Protein AF-A0A953WW88-F1 (afdb_monomer_lite)

Radius of gyration: 33.33 Å; chains: 1; bounding box: 71×50×94 Å

pLDDT: mean 73.53, std 15.38, range [44.09, 96.69]

Secondary structure (DSSP, 8-state):
-EEEEEEES-TTSSS--EEEEEEE-----SS-HHHHHT--TTEEEE--TTS--EEEEPP-TTT-HHHHTTPPPPPPHHHHSPPPPP-STTT--PPPPHHHHGGGG----SS---HHHHHHHHHHHHHHT---------------PPPPHHHHHHHHHHHHHHH----S----

Foldseek 3Di:
DDKDKDFDDDPPDPDGDDIDIDDDDDDDDPDDPVCQVVDDPQWDWDDDPPDDIDIDGDDDLVVDPVNVVVDDDDPDPVVPDPDDDDDCPVVDPDDDDVVVVCVVVPDPPPPDPPPVVVVVVVVVVCVVPPDPPPDDPPPPPPDDPDQDPVNVVVVQVVVCVVPVDRPVPPDD

Sequence (172 aa):
QRAMKNYAGHRLAPWLSHKMVSRQETARQLLTPGEVMQLPADQELVLVAGSPPVRAMKLRYYEDRNFTERLKDAPDFAVSVPSAREDDWGTEIRSIHEGLMQASEIEPDGDGLGPQKARDAARDRAQVSAPTRTGKSQSRSRGAPQPSLFDALVQADSLEQATGIDLTGNGQ

Structure (mmCIF, N/CA/C/O backbone):
data_AF-A0A953WW88-F1
#
_entry.id   AF-A0A953WW88-F1
#
loop_
_atom_site.group_PDB
_atom_site.id
_atom_site.type_symbol
_atom_site.label_atom_id
_atom_site.label_alt_id
_atom_site.label_comp_id
_atom_site.label_as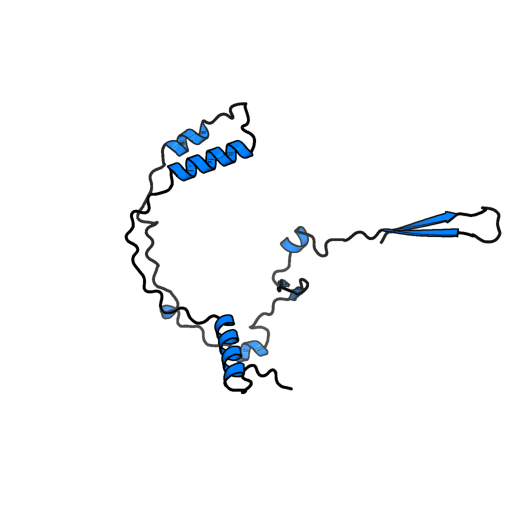ym_id
_atom_site.label_entity_id
_atom_site.label_seq_id
_atom_site.pdbx_PDB_ins_code
_atom_site.Cartn_x
_atom_site.Cartn_y
_atom_site.Cartn_z
_atom_site.occupancy
_atom_site.B_iso_or_equiv
_atom_site.auth_seq_id
_atom_site.auth_comp_id
_atom_site.auth_asym_id
_atom_site.auth_atom_id
_atom_site.pdbx_PDB_model_num
ATOM 1 N N . GLN A 1 1 ? 14.576 1.004 -24.730 1.00 62.91 1 GLN A N 1
ATOM 2 C CA . GLN A 1 1 ? 15.135 -0.111 -25.522 1.00 62.91 1 GLN A CA 1
ATOM 3 C C . GLN A 1 1 ? 16.227 0.442 -26.424 1.00 62.91 1 GLN A C 1
ATOM 5 O O . GLN A 1 1 ? 15.976 1.426 -27.113 1.00 62.91 1 GLN A O 1
ATOM 10 N N . ARG A 1 2 ? 17.444 -0.110 -26.373 1.00 69.19 2 ARG A N 1
ATOM 11 C CA . ARG A 1 2 ? 18.550 0.330 -27.238 1.00 69.19 2 ARG A CA 1
ATOM 12 C C . ARG A 1 2 ? 18.636 -0.661 -28.399 1.00 69.19 2 ARG A C 1
ATOM 14 O O . 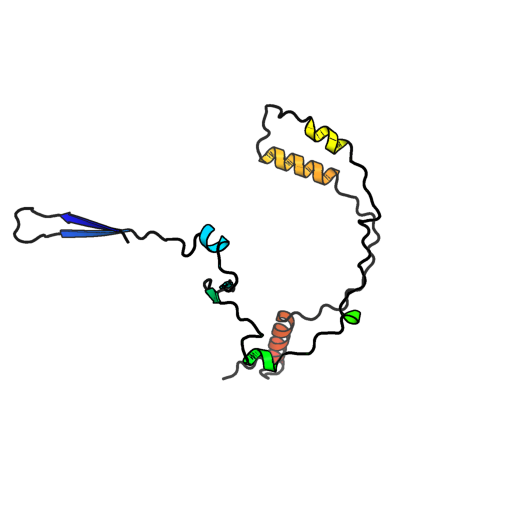ARG A 1 2 ? 18.678 -1.866 -28.172 1.00 69.19 2 ARG A O 1
ATOM 21 N N . ALA A 1 3 ? 18.586 -0.164 -29.631 1.00 75.38 3 ALA A N 1
ATOM 22 C CA . ALA A 1 3 ? 18.664 -0.994 -30.829 1.00 75.38 3 ALA A CA 1
ATOM 23 C C . ALA A 1 3 ? 19.939 -0.648 -31.594 1.00 75.38 3 ALA A C 1
ATOM 25 O O . ALA A 1 3 ? 20.129 0.499 -32.001 1.00 75.38 3 ALA A O 1
ATOM 26 N N . MET A 1 4 ? 20.806 -1.636 -31.780 1.00 83.38 4 MET A N 1
ATOM 27 C CA . MET A 1 4 ? 22.034 -1.503 -32.548 1.00 83.38 4 MET A CA 1
ATOM 28 C C . MET A 1 4 ? 21.750 -1.961 -33.976 1.00 83.38 4 MET A C 1
ATOM 30 O O . MET A 1 4 ? 21.248 -3.063 -34.201 1.00 83.38 4 MET A O 1
ATOM 34 N N . LYS A 1 5 ? 21.995 -1.080 -34.946 1.00 86.69 5 LYS A N 1
ATOM 35 C CA . LYS A 1 5 ? 21.741 -1.345 -36.365 1.00 86.69 5 LYS A CA 1
ATOM 36 C C . LYS A 1 5 ? 23.083 -1.534 -37.059 1.00 86.69 5 LYS A C 1
ATOM 38 O O . LYS A 1 5 ? 23.883 -0.607 -37.086 1.00 86.69 5 LYS A O 1
ATOM 43 N N . ASN A 1 6 ? 23.298 -2.717 -37.613 1.00 85.31 6 ASN A N 1
ATOM 44 C CA . ASN A 1 6 ? 24.433 -3.041 -38.461 1.00 85.31 6 ASN A CA 1
ATOM 45 C C . ASN A 1 6 ? 23.977 -3.024 -39.920 1.00 85.31 6 ASN A C 1
ATOM 47 O O . ASN A 1 6 ? 22.929 -3.572 -40.266 1.00 85.31 6 ASN A O 1
ATOM 51 N N . TYR A 1 7 ? 24.772 -2.388 -40.769 1.00 84.12 7 TYR A N 1
ATOM 52 C CA . TYR A 1 7 ? 24.540 -2.307 -42.203 1.00 84.12 7 TYR A CA 1
ATOM 53 C C . TYR A 1 7 ? 25.680 -3.040 -42.906 1.00 84.12 7 TYR A C 1
ATOM 55 O O . TYR A 1 7 ? 26.844 -2.727 -42.675 1.00 84.12 7 TYR A O 1
ATOM 63 N N . ALA A 1 8 ? 25.346 -4.029 -43.729 1.00 77.06 8 ALA A N 1
ATOM 64 C CA . ALA A 1 8 ? 26.297 -4.829 -44.484 1.00 77.06 8 ALA A CA 1
ATOM 65 C C . ALA A 1 8 ? 25.905 -4.814 -45.966 1.00 77.06 8 ALA A C 1
ATOM 67 O O . ALA A 1 8 ? 24.734 -4.943 -46.323 1.00 77.06 8 ALA A O 1
ATOM 68 N N . GLY A 1 9 ? 26.890 -4.614 -46.836 1.00 80.69 9 GLY A N 1
ATOM 69 C CA . GLY A 1 9 ? 26.673 -4.500 -48.273 1.00 80.69 9 GLY A CA 1
ATOM 70 C C . GLY A 1 9 ? 27.761 -3.681 -48.956 1.00 80.69 9 GLY A C 1
ATOM 71 O O . GLY A 1 9 ? 28.666 -3.143 -48.315 1.00 80.69 9 GLY A O 1
ATOM 72 N N . HIS A 1 10 ? 27.676 -3.590 -50.279 1.00 81.44 10 HIS A N 1
ATOM 73 C CA . HIS A 1 10 ? 28.617 -2.811 -51.069 1.00 81.44 10 HIS A CA 1
ATOM 74 C C . HIS A 1 10 ? 28.304 -1.314 -50.918 1.00 81.44 10 HIS A C 1
ATOM 76 O O . HIS A 1 10 ? 27.241 -0.857 -51.322 1.00 81.44 10 HIS A O 1
ATOM 82 N N . ARG A 1 11 ? 29.229 -0.540 -50.337 1.00 79.25 11 ARG A N 1
ATOM 83 C CA . ARG A 1 11 ? 29.058 0.895 -50.006 1.00 79.25 11 ARG A CA 1
ATOM 84 C C . ARG A 1 11 ? 28.787 1.833 -51.197 1.00 79.25 11 ARG A C 1
ATOM 86 O O . ARG A 1 11 ? 28.475 2.995 -50.976 1.00 79.25 11 ARG A O 1
ATOM 93 N N . LEU A 1 12 ? 28.941 1.341 -52.428 1.00 81.50 12 LEU A N 1
ATOM 94 C CA . LEU A 1 12 ? 28.670 2.064 -53.678 1.00 81.50 12 LEU A CA 1
ATOM 95 C C . LEU A 1 12 ? 27.456 1.509 -54.437 1.00 81.50 12 LEU A C 1
ATOM 97 O O . LEU A 1 12 ? 27.119 2.017 -55.503 1.00 81.50 12 LEU A O 1
ATOM 101 N N . ALA A 1 13 ? 26.814 0.453 -53.931 1.00 76.88 13 ALA A N 1
ATOM 102 C CA . ALA A 1 13 ? 25.615 -0.071 -54.565 1.00 76.88 13 ALA A CA 1
ATOM 103 C C . ALA A 1 13 ? 24.439 0.900 -54.343 1.00 76.88 13 ALA A C 1
ATOM 105 O O . ALA A 1 13 ? 24.291 1.430 -53.239 1.00 76.88 13 ALA A O 1
ATOM 106 N N . PRO A 1 14 ? 23.573 1.105 -55.352 1.00 79.69 14 PRO A N 1
ATOM 107 C CA . PRO A 1 14 ? 22.437 2.017 -55.240 1.00 79.69 14 PRO A CA 1
ATOM 108 C C . PRO A 1 14 ? 21.372 1.555 -54.231 1.00 79.69 14 PRO A C 1
ATOM 110 O O . PRO A 1 14 ? 20.499 2.337 -53.865 1.00 79.69 14 PRO A O 1
ATOM 113 N N . TRP A 1 15 ? 21.444 0.310 -53.747 1.00 79.81 15 TRP A N 1
ATOM 114 C CA . TRP A 1 15 ? 20.600 -0.204 -52.671 1.00 79.81 15 TRP A CA 1
ATOM 115 C C . TRP A 1 15 ? 21.423 -0.969 -51.626 1.00 79.81 15 TRP A C 1
ATOM 117 O O . TRP A 1 15 ? 22.382 -1.675 -51.940 1.00 79.81 15 TRP A O 1
ATOM 127 N N . LEU A 1 16 ? 21.028 -0.831 -50.359 1.00 79.44 16 LEU A N 1
ATOM 128 C CA . LEU A 1 16 ? 21.674 -1.473 -49.217 1.00 79.44 16 LEU A CA 1
ATOM 129 C C . LEU A 1 16 ? 21.113 -2.886 -49.017 1.00 79.44 16 LEU A C 1
ATOM 131 O O . LEU A 1 16 ? 19.934 -3.042 -48.706 1.00 79.44 16 LEU A O 1
ATOM 135 N N . SER A 1 17 ? 21.946 -3.911 -49.193 1.00 76.12 17 SER A N 1
ATOM 136 C CA . SER A 1 17 ? 21.491 -5.303 -49.307 1.00 76.12 17 SER A CA 1
ATOM 137 C C . SER A 1 17 ? 21.152 -5.982 -47.977 1.00 76.12 17 SER A C 1
ATOM 139 O O . SER A 1 17 ? 20.193 -6.748 -47.928 1.00 76.12 17 SER A O 1
ATOM 141 N N . HIS A 1 18 ? 21.874 -5.697 -46.886 1.00 81.19 18 HIS A N 1
ATOM 142 C CA . HIS A 1 18 ? 21.609 -6.335 -45.595 1.00 81.19 18 HIS A CA 1
ATOM 143 C C . HIS A 1 18 ? 21.633 -5.337 -44.437 1.00 81.19 18 HIS A C 1
ATOM 145 O O . HIS A 1 18 ? 22.607 -4.624 -44.196 1.00 81.19 18 HIS A O 1
ATOM 151 N N . LYS A 1 19 ? 20.547 -5.320 -43.665 1.00 82.31 19 LYS A N 1
ATOM 152 C CA . LYS A 1 19 ? 20.437 -4.564 -42.419 1.00 82.31 19 LYS A CA 1
ATOM 153 C C . LYS A 1 19 ? 20.121 -5.532 -41.293 1.00 82.31 19 LYS A C 1
ATOM 155 O O . LYS A 1 19 ? 19.043 -6.114 -41.260 1.00 82.31 19 LYS A O 1
ATOM 160 N N . MET A 1 20 ? 21.047 -5.674 -40.360 1.00 85.94 20 MET A N 1
ATOM 161 C CA . MET A 1 20 ? 20.841 -6.439 -39.140 1.00 85.94 20 MET A CA 1
ATOM 162 C C . MET A 1 20 ? 20.488 -5.470 -38.016 1.00 85.94 20 MET A C 1
ATOM 164 O O . MET A 1 20 ? 21.138 -4.443 -37.834 1.00 85.94 20 MET A O 1
ATOM 168 N N . VAL A 1 21 ? 19.441 -5.772 -37.257 1.00 83.44 21 VAL A N 1
ATOM 169 C CA . VAL A 1 21 ? 19.054 -4.970 -36.093 1.00 83.44 21 VAL A CA 1
ATOM 170 C C . VAL A 1 21 ? 19.067 -5.876 -34.875 1.00 83.44 21 VAL A C 1
ATOM 172 O O . VAL A 1 21 ? 18.247 -6.781 -34.782 1.00 83.44 21 VAL A O 1
ATOM 175 N N . SER A 1 22 ? 19.983 -5.619 -33.944 1.00 84.62 22 SER A N 1
ATOM 176 C CA . SER A 1 22 ? 19.989 -6.250 -32.625 1.00 84.62 22 SER A CA 1
ATOM 177 C C . SER A 1 22 ? 19.230 -5.358 -31.646 1.00 84.62 22 SER A C 1
ATOM 179 O O . SER A 1 22 ? 19.494 -4.155 -31.556 1.00 84.62 22 SER A O 1
ATOM 181 N N . ARG A 1 23 ? 18.246 -5.923 -30.941 1.00 84.44 23 ARG A N 1
ATOM 182 C CA . ARG A 1 23 ? 17.483 -5.228 -29.897 1.00 84.44 23 ARG A CA 1
ATOM 183 C C . ARG A 1 23 ? 17.951 -5.745 -28.549 1.00 84.44 23 ARG A C 1
ATOM 185 O O . ARG A 1 23 ? 17.859 -6.938 -28.294 1.00 84.44 23 ARG A O 1
ATOM 192 N N . GLN A 1 24 ? 18.423 -4.847 -27.694 1.00 84.00 24 GLN A N 1
ATOM 193 C CA . GLN A 1 24 ? 18.731 -5.190 -26.316 1.00 84.00 24 GLN A CA 1
ATOM 194 C C . GLN A 1 24 ? 17.569 -4.749 -25.426 1.00 84.00 24 GLN A C 1
ATOM 196 O O . GLN A 1 24 ? 17.243 -3.557 -25.330 1.00 84.00 24 GLN A O 1
ATOM 201 N N . GLU A 1 25 ? 16.935 -5.732 -24.799 1.00 84.62 25 GLU A N 1
ATOM 202 C CA . GLU A 1 25 ? 15.933 -5.540 -23.763 1.00 84.62 25 GLU A CA 1
ATOM 203 C C . GLU A 1 25 ? 16.610 -5.686 -22.401 1.00 84.62 25 GLU A C 1
ATOM 205 O O . GLU A 1 25 ? 17.321 -6.652 -22.137 1.00 84.62 25 GLU A O 1
ATOM 210 N N . THR A 1 26 ? 16.458 -4.678 -21.550 1.00 83.50 26 THR A N 1
ATOM 211 C CA . THR A 1 26 ? 16.996 -4.690 -20.189 1.00 83.50 26 THR A CA 1
ATOM 212 C C . THR A 1 26 ? 15.829 -4.4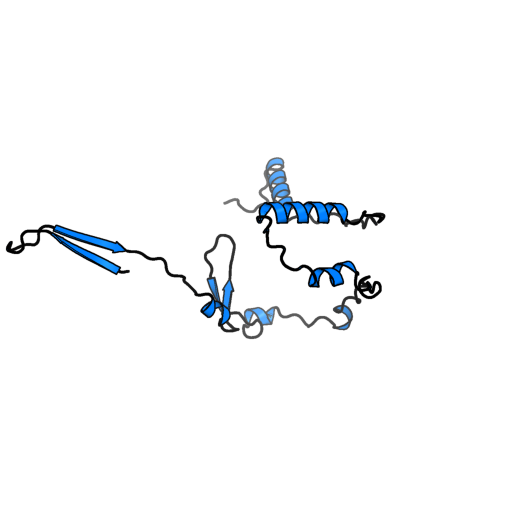17 -19.266 1.00 83.50 26 THR A C 1
ATOM 214 O O . THR A 1 26 ? 15.229 -3.341 -19.347 1.00 83.50 26 THR A O 1
ATOM 217 N N . ALA A 1 27 ? 15.493 -5.397 -18.430 1.00 83.81 27 ALA A N 1
ATOM 218 C CA . ALA A 1 27 ? 14.453 -5.247 -17.428 1.00 83.81 27 ALA A CA 1
ATOM 219 C C . ALA A 1 27 ? 14.841 -4.120 -16.461 1.00 83.81 27 ALA A C 1
ATOM 221 O O . ALA A 1 27 ? 15.976 -4.052 -15.985 1.00 83.81 27 ALA A O 1
ATOM 222 N N . ARG A 1 28 ? 13.899 -3.214 -16.202 1.00 85.88 28 ARG A N 1
ATOM 223 C CA . ARG A 1 28 ? 14.041 -2.160 -15.197 1.00 85.88 28 ARG A CA 1
ATOM 224 C C . ARG A 1 28 ? 13.135 -2.491 -14.027 1.00 85.88 28 ARG A C 1
ATOM 226 O O . ARG A 1 28 ? 12.044 -3.018 -14.226 1.00 85.88 28 ARG A O 1
ATOM 233 N N . GLN A 1 29 ? 13.595 -2.170 -12.825 1.00 87.12 29 GLN A N 1
ATOM 234 C CA . GLN A 1 29 ? 12.737 -2.230 -11.650 1.00 87.12 29 GLN A CA 1
ATOM 235 C C . GLN A 1 29 ? 11.555 -1.278 -11.864 1.00 87.12 29 GLN A C 1
ATOM 237 O O . GLN A 1 29 ? 11.749 -0.161 -12.346 1.00 87.12 29 GLN A O 1
ATOM 242 N N . LEU A 1 30 ? 10.343 -1.739 -11.545 1.00 89.56 30 LEU A N 1
ATOM 243 C CA . LEU A 1 30 ? 9.135 -0.912 -11.639 1.00 89.56 30 LEU A CA 1
ATOM 244 C C . LEU A 1 30 ? 9.132 0.196 -10.581 1.00 89.56 30 LEU A C 1
ATOM 246 O O . LEU A 1 30 ? 8.623 1.281 -10.833 1.00 89.56 30 LEU A O 1
ATOM 250 N N . LEU A 1 31 ? 9.711 -0.107 -9.419 1.00 92.25 31 LEU A N 1
ATOM 251 C CA . LEU A 1 31 ? 9.926 0.785 -8.288 1.00 92.25 31 LEU A CA 1
ATOM 252 C C . LEU A 1 31 ? 11.276 0.443 -7.660 1.00 92.25 31 LEU A C 1
ATOM 254 O O . LEU A 1 31 ? 11.611 -0.730 -7.486 1.00 92.25 31 LEU A O 1
ATOM 258 N N . THR A 1 32 ? 12.042 1.469 -7.324 1.00 94.56 32 THR A N 1
ATOM 259 C CA . THR A 1 32 ? 13.294 1.369 -6.576 1.00 94.56 32 THR A CA 1
ATOM 260 C C . THR A 1 32 ? 13.019 1.326 -5.069 1.00 94.56 32 THR A C 1
ATOM 262 O O . THR A 1 32 ? 11.996 1.842 -4.612 1.00 94.56 32 THR A O 1
ATOM 265 N N . PRO A 1 33 ? 13.938 0.785 -4.249 1.00 92.88 33 PRO A N 1
ATOM 266 C CA . PRO A 1 33 ? 13.774 0.794 -2.795 1.00 92.88 33 PRO A CA 1
ATOM 267 C C . PRO A 1 33 ? 13.567 2.201 -2.210 1.00 92.88 33 PRO A C 1
ATOM 269 O O . PRO A 1 33 ? 12.754 2.372 -1.308 1.00 92.88 33 PRO A O 1
ATOM 272 N N . GLY A 1 34 ? 14.247 3.218 -2.754 1.00 95.50 34 GLY A N 1
ATOM 273 C CA . GLY A 1 34 ? 14.086 4.609 -2.316 1.00 95.50 34 GLY A CA 1
ATOM 274 C C . GLY A 1 34 ? 12.681 5.157 -2.571 1.00 95.50 34 GLY A C 1
ATOM 275 O O . GLY A 1 34 ? 12.109 5.800 -1.697 1.00 95.50 34 GLY A O 1
ATOM 276 N N . GLU A 1 35 ? 12.090 4.839 -3.725 1.00 93.88 35 GLU A N 1
ATOM 277 C CA . GLU A 1 35 ? 10.708 5.224 -4.039 1.00 93.88 35 GLU A CA 1
ATOM 278 C C . GLU A 1 35 ? 9.696 4.511 -3.135 1.00 93.88 35 GLU A C 1
ATOM 280 O O . GLU A 1 35 ? 8.702 5.117 -2.750 1.00 93.88 35 GLU A O 1
ATOM 285 N N . VAL A 1 36 ? 9.955 3.255 -2.753 1.00 93.44 36 VAL A N 1
ATOM 286 C CA . VAL A 1 36 ? 9.104 2.518 -1.801 1.00 93.44 36 VAL A CA 1
ATOM 287 C C . VAL A 1 36 ? 9.168 3.146 -0.408 1.00 93.44 36 VAL A C 1
ATOM 289 O O . VAL A 1 36 ? 8.137 3.320 0.235 1.00 93.44 36 VAL A O 1
ATOM 292 N N . MET A 1 37 ? 10.360 3.524 0.059 1.00 95.06 37 MET A N 1
ATOM 293 C CA . MET A 1 37 ? 10.532 4.161 1.372 1.00 95.06 37 MET A CA 1
ATOM 294 C C . MET A 1 37 ? 9.902 5.556 1.451 1.00 95.06 37 MET A C 1
ATOM 296 O O . MET A 1 37 ? 9.519 5.990 2.532 1.00 95.06 37 MET A O 1
ATOM 300 N N . GLN A 1 38 ? 9.801 6.253 0.320 1.00 95.31 38 GLN A N 1
ATOM 301 C CA . GLN A 1 38 ? 9.198 7.584 0.216 1.00 95.31 38 GLN A CA 1
ATOM 302 C C . GLN A 1 38 ? 7.737 7.536 -0.254 1.00 95.31 38 GLN A C 1
ATOM 304 O O . GLN A 1 38 ? 7.203 8.554 -0.699 1.00 95.31 38 GLN A O 1
ATOM 309 N N . LEU A 1 39 ? 7.083 6.370 -0.183 1.00 95.38 39 LEU A N 1
ATOM 310 C CA . LEU A 1 39 ? 5.682 6.252 -0.566 1.00 95.38 39 LEU A CA 1
ATOM 311 C C . LEU A 1 39 ? 4.812 7.208 0.269 1.00 95.38 39 LEU A C 1
ATOM 313 O O . LEU A 1 39 ? 4.904 7.209 1.501 1.00 95.38 39 LEU A O 1
ATOM 317 N N . PRO A 1 40 ? 3.949 8.005 -0.384 1.00 96.50 40 PRO A N 1
ATOM 318 C CA . PRO A 1 40 ? 2.978 8.840 0.306 1.00 96.50 40 PRO A CA 1
ATOM 319 C C . PRO A 1 40 ? 2.074 8.027 1.239 1.00 96.50 40 PRO A C 1
ATOM 321 O O . PRO A 1 40 ? 1.731 6.879 0.955 1.00 96.50 40 PRO A O 1
ATOM 324 N N . ALA A 1 41 ? 1.650 8.632 2.351 1.00 93.94 41 ALA A N 1
ATOM 325 C CA . ALA A 1 41 ? 0.862 7.946 3.377 1.00 93.94 41 ALA A CA 1
ATOM 326 C C . ALA A 1 41 ? -0.525 7.484 2.891 1.00 93.94 41 ALA A C 1
ATOM 328 O O . ALA A 1 41 ? -1.090 6.553 3.469 1.00 93.94 41 ALA A O 1
ATOM 329 N N . ASP A 1 42 ? -1.060 8.127 1.854 1.00 95.75 42 ASP A N 1
ATOM 330 C CA . ASP A 1 42 ? -2.313 7.821 1.161 1.00 95.75 42 ASP A CA 1
ATOM 331 C C . ASP A 1 42 ? -2.162 6.737 0.083 1.00 95.75 42 ASP A C 1
ATOM 333 O O . ASP A 1 42 ? -3.147 6.377 -0.554 1.00 95.75 42 ASP A O 1
ATOM 337 N N . GLN A 1 43 ? -0.962 6.196 -0.128 1.00 96.31 43 GLN A N 1
ATOM 338 C CA . GLN A 1 43 ? -0.704 5.145 -1.106 1.00 96.31 43 GLN A CA 1
ATOM 339 C C . GLN A 1 43 ? -0.141 3.894 -0.441 1.00 96.31 43 GLN A C 1
ATOM 341 O O . GLN A 1 43 ? 0.439 3.937 0.646 1.00 96.31 43 GLN A O 1
ATOM 346 N N . GLU A 1 44 ? -0.319 2.757 -1.105 1.00 95.50 44 GLU A N 1
ATOM 347 C CA . GLU A 1 44 ? 0.235 1.483 -0.664 1.00 95.50 44 GLU A CA 1
ATOM 348 C C . GLU A 1 44 ? 0.487 0.522 -1.826 1.00 95.50 44 GLU A C 1
ATOM 350 O O . GLU A 1 44 ? -0.011 0.692 -2.942 1.00 95.50 44 GLU A O 1
ATOM 355 N N . LEU A 1 45 ? 1.299 -0.497 -1.552 1.00 95.19 45 LEU A N 1
ATOM 356 C CA . LEU A 1 45 ? 1.532 -1.613 -2.456 1.00 95.19 45 LEU A CA 1
ATOM 357 C C . LEU A 1 45 ? 0.813 -2.837 -1.901 1.00 95.19 45 LEU A C 1
ATOM 359 O O . LEU A 1 45 ? 1.134 -3.312 -0.814 1.00 95.19 45 LEU A O 1
ATOM 363 N N . VAL A 1 46 ? -0.142 -3.349 -2.667 1.00 95.75 46 VAL A N 1
ATOM 364 C CA . VAL A 1 46 ? -0.905 -4.544 -2.323 1.00 95.75 46 VAL A CA 1
ATOM 365 C C . VAL A 1 46 ? -0.263 -5.738 -3.015 1.00 95.75 46 VAL A C 1
ATOM 367 O O . VAL A 1 46 ? -0.142 -5.780 -4.244 1.00 95.75 46 VAL A O 1
ATOM 370 N N . LEU A 1 47 ? 0.153 -6.715 -2.212 1.00 96.44 47 LEU A N 1
ATOM 371 C CA . LEU A 1 47 ? 0.719 -7.973 -2.680 1.00 96.44 47 LEU A CA 1
ATOM 372 C C . LEU A 1 47 ? -0.266 -9.093 -2.365 1.00 96.44 47 LEU A C 1
ATOM 374 O O . LEU A 1 47 ? -0.433 -9.477 -1.209 1.00 96.44 47 LEU A O 1
ATOM 378 N N . VAL A 1 48 ? -0.918 -9.609 -3.404 1.00 96.06 48 VAL A N 1
ATOM 379 C CA . VAL A 1 48 ? -1.830 -10.753 -3.309 1.00 96.06 48 VAL A CA 1
ATOM 380 C C . VAL A 1 48 ? -1.177 -11.942 -3.997 1.00 96.06 48 VAL A C 1
ATOM 382 O O . VAL A 1 48 ? -0.656 -11.812 -5.105 1.00 96.06 48 VAL A O 1
ATOM 385 N N . ALA A 1 49 ? -1.194 -13.106 -3.348 1.00 96.69 49 ALA A N 1
ATOM 386 C CA . ALA A 1 49 ? -0.661 -14.328 -3.937 1.00 96.69 49 ALA A CA 1
ATOM 387 C C . ALA A 1 49 ? -1.363 -14.634 -5.272 1.00 96.69 49 ALA A C 1
ATOM 389 O O . ALA A 1 49 ? -2.586 -14.587 -5.361 1.00 96.69 49 ALA A O 1
ATOM 390 N N . GLY A 1 50 ? -0.580 -14.935 -6.310 1.00 96.62 50 GLY A N 1
ATOM 391 C CA . GLY A 1 50 ? -1.101 -15.225 -7.651 1.00 96.62 50 GLY A CA 1
ATOM 392 C C . GLY A 1 50 ? -1.425 -13.996 -8.510 1.00 96.62 50 GLY A C 1
ATOM 393 O O . GLY A 1 50 ? -1.705 -14.165 -9.694 1.00 96.62 50 GLY A O 1
ATOM 394 N N . SER A 1 51 ? -1.316 -12.779 -7.970 1.00 96.62 51 SER A N 1
ATOM 395 C CA . SER A 1 51 ? -1.554 -11.533 -8.707 1.00 96.62 51 SER A CA 1
ATOM 396 C C . SER A 1 51 ? -0.282 -10.687 -8.816 1.00 96.62 51 SER A C 1
ATOM 398 O O . SER A 1 51 ? 0.561 -10.712 -7.914 1.00 96.62 51 SER A O 1
ATOM 400 N N . PRO A 1 52 ? -0.115 -9.904 -9.899 1.00 95.12 52 PRO A N 1
ATOM 401 C CA . PRO A 1 52 ? 0.953 -8.916 -9.965 1.00 95.12 52 PRO A CA 1
ATOM 402 C C . PRO A 1 52 ? 0.773 -7.858 -8.860 1.00 95.12 52 PRO A C 1
ATOM 404 O O . PRO A 1 52 ? -0.366 -7.532 -8.517 1.00 95.12 52 PRO A O 1
ATOM 407 N N . PRO A 1 53 ? 1.866 -7.296 -8.308 1.00 94.00 53 PRO A N 1
ATOM 408 C CA . PRO A 1 53 ? 1.780 -6.238 -7.307 1.00 94.00 53 PRO A CA 1
ATOM 409 C C . PRO A 1 53 ? 0.982 -5.039 -7.822 1.00 94.00 53 PRO A C 1
ATOM 411 O O . PRO A 1 53 ? 1.214 -4.564 -8.936 1.00 94.00 53 PRO A O 1
ATOM 414 N N . VAL A 1 54 ? 0.073 -4.529 -6.993 1.00 95.12 54 VAL A N 1
ATOM 415 C CA . VAL A 1 54 ? -0.792 -3.399 -7.346 1.00 95.12 54 VAL A CA 1
ATOM 416 C C . VAL A 1 54 ? -0.415 -2.193 -6.501 1.00 95.12 54 VAL A C 1
ATOM 418 O O . VAL A 1 54 ? -0.347 -2.277 -5.278 1.00 95.12 54 VAL A O 1
ATOM 421 N N . ARG A 1 55 ? -0.198 -1.047 -7.151 1.00 95.31 55 ARG A N 1
ATOM 422 C CA . ARG A 1 55 ? -0.107 0.243 -6.462 1.00 95.31 55 ARG A CA 1
ATOM 423 C C . ARG A 1 55 ? -1.512 0.798 -6.287 1.00 95.31 55 ARG A C 1
ATOM 425 O O . ARG A 1 55 ? -2.186 1.072 -7.276 1.00 95.31 55 ARG A O 1
ATOM 432 N N . ALA A 1 56 ? -1.932 0.948 -5.040 1.00 96.00 56 ALA A N 1
ATOM 433 C CA . ALA A 1 56 ? -3.270 1.372 -4.669 1.00 96.00 56 ALA A CA 1
ATOM 434 C C . ALA A 1 56 ? -3.243 2.694 -3.894 1.00 96.00 56 ALA A C 1
ATOM 436 O O . ALA A 1 56 ? -2.221 3.095 -3.330 1.00 96.00 56 ALA A O 1
ATOM 437 N N . MET A 1 57 ? -4.394 3.362 -3.873 1.00 95.88 57 MET A N 1
ATOM 438 C CA . MET A 1 57 ? -4.667 4.474 -2.969 1.00 95.88 57 MET A CA 1
ATOM 439 C C . MET A 1 57 ? -5.433 3.939 -1.763 1.00 95.88 57 MET A C 1
ATOM 441 O O . MET A 1 57 ? -6.376 3.163 -1.922 1.00 95.88 57 MET A O 1
ATOM 445 N N . LYS A 1 58 ? -5.039 4.362 -0.563 1.00 94.00 58 LYS A N 1
ATOM 446 C CA . LYS A 1 58 ? -5.731 4.004 0.670 1.00 94.00 58 LYS A CA 1
ATOM 447 C C . LYS A 1 58 ? -7.100 4.651 0.693 1.00 94.00 58 LYS A C 1
ATOM 449 O O . LYS A 1 58 ? -7.235 5.864 0.537 1.00 94.00 58 LYS A O 1
ATOM 454 N N . LEU A 1 59 ? -8.103 3.834 0.965 1.00 91.12 59 LEU A N 1
ATOM 455 C CA . LEU A 1 59 ? -9.460 4.302 1.154 1.00 91.12 59 LEU A CA 1
ATOM 456 C C . LEU A 1 59 ? -9.672 4.688 2.620 1.00 91.12 59 LEU A C 1
ATOM 458 O O . LEU A 1 59 ? -9.411 3.897 3.528 1.00 91.12 59 LEU A O 1
ATOM 462 N N . ARG A 1 60 ? -10.155 5.910 2.864 1.00 91.25 60 ARG A N 1
ATOM 463 C CA . ARG A 1 60 ? -10.503 6.372 4.212 1.00 91.25 60 ARG A CA 1
ATOM 464 C C . ARG A 1 60 ? -11.985 6.122 4.453 1.00 91.25 60 ARG A C 1
ATOM 466 O O . ARG A 1 60 ? -12.830 6.746 3.823 1.00 91.25 60 ARG A O 1
ATOM 473 N N . TYR A 1 61 ? -12.299 5.219 5.381 1.00 90.62 61 TYR A N 1
ATOM 474 C CA . TYR A 1 61 ? -13.678 4.777 5.637 1.00 90.62 61 TYR A CA 1
ATOM 475 C C . TYR A 1 61 ? -14.643 5.921 6.001 1.00 90.62 61 TYR A C 1
ATOM 477 O O . TYR A 1 61 ? -15.844 5.800 5.804 1.00 90.62 61 TYR A O 1
ATOM 485 N N . TYR A 1 62 ? -14.131 7.023 6.551 1.00 90.12 62 TYR A N 1
ATOM 486 C CA . TYR A 1 62 ? -14.929 8.189 6.926 1.00 90.12 62 TYR A CA 1
ATOM 487 C C . TYR A 1 62 ? -15.139 9.183 5.773 1.00 90.12 62 TYR A C 1
ATOM 489 O O . TYR A 1 62 ? -15.998 10.052 5.880 1.00 90.12 62 TYR A O 1
ATOM 497 N N . GLU A 1 63 ? -14.360 9.088 4.691 1.00 91.38 63 GLU A N 1
ATOM 498 C CA . GLU A 1 63 ? -14.522 9.940 3.502 1.00 91.38 63 GLU A CA 1
ATOM 499 C C . GLU A 1 63 ? -15.519 9.334 2.507 1.00 91.38 63 GLU A C 1
ATOM 501 O O . GLU A 1 63 ? -16.151 10.062 1.743 1.00 91.38 63 GLU A O 1
ATOM 506 N N . ASP A 1 64 ? -15.685 8.010 2.518 1.00 89.81 64 ASP A N 1
ATOM 507 C CA . ASP A 1 64 ? -16.555 7.295 1.588 1.00 89.81 64 ASP A CA 1
ATOM 508 C C . ASP A 1 64 ? -17.883 6.889 2.250 1.00 89.81 64 ASP A C 1
ATOM 510 O O . ASP A 1 64 ? -17.936 6.125 3.220 1.00 89.81 64 ASP A O 1
ATOM 514 N N . ARG A 1 65 ? -18.988 7.376 1.666 1.00 90.25 65 ARG A N 1
ATOM 515 C CA . ARG A 1 65 ? -20.354 7.135 2.148 1.00 90.25 65 ARG A CA 1
ATOM 516 C C . ARG A 1 65 ? -20.697 5.646 2.239 1.00 90.25 65 ARG A C 1
ATOM 518 O O . ARG A 1 65 ? -21.378 5.261 3.187 1.00 90.25 65 ARG A O 1
ATOM 525 N N . ASN A 1 66 ? -20.166 4.813 1.340 1.00 90.44 66 ASN A N 1
ATOM 526 C CA . ASN A 1 66 ? -20.408 3.366 1.322 1.00 90.44 66 ASN A CA 1
ATOM 527 C C . ASN A 1 66 ? -19.980 2.672 2.628 1.00 90.44 66 ASN A C 1
ATOM 529 O O . ASN A 1 66 ? -20.535 1.636 2.998 1.00 90.44 66 ASN A O 1
ATOM 533 N N . PHE A 1 67 ? -18.989 3.232 3.328 1.00 90.56 67 PHE A N 1
ATOM 534 C CA . PHE A 1 67 ? -18.482 2.692 4.589 1.00 90.56 67 PHE A CA 1
ATOM 535 C C . PHE A 1 67 ? -19.151 3.335 5.801 1.00 90.56 67 PHE A C 1
ATOM 537 O O . PHE A 1 67 ? -19.355 2.657 6.807 1.00 90.56 67 PHE A O 1
ATOM 544 N N . THR A 1 68 ? -19.552 4.606 5.700 1.00 90.25 68 THR A N 1
ATOM 545 C CA . THR A 1 68 ? -20.238 5.307 6.798 1.00 90.25 68 THR A CA 1
ATOM 546 C C . THR A 1 68 ? -21.576 4.671 7.177 1.00 90.25 68 THR A C 1
ATOM 548 O O . THR A 1 68 ? -21.900 4.619 8.358 1.00 90.25 68 THR A O 1
ATOM 551 N N . GLU A 1 69 ? -22.313 4.095 6.220 1.00 88.62 69 GLU A N 1
ATOM 552 C CA . GLU A 1 69 ? -23.579 3.390 6.493 1.00 88.62 69 GLU A CA 1
ATOM 553 C C . GLU A 1 69 ? -23.397 2.117 7.336 1.00 88.62 69 GLU A C 1
ATOM 555 O O . GLU A 1 69 ? -24.337 1.645 7.970 1.00 88.62 69 GLU A O 1
ATOM 560 N N . ARG A 1 70 ? -22.184 1.550 7.351 1.00 89.38 70 ARG A N 1
ATOM 561 C CA . ARG A 1 70 ? -21.845 0.327 8.095 1.00 89.38 70 ARG A CA 1
ATOM 562 C C . ARG A 1 70 ? -21.109 0.617 9.403 1.00 89.38 70 ARG A C 1
ATOM 564 O O . ARG A 1 70 ? -20.670 -0.323 10.070 1.00 89.38 70 ARG A O 1
ATOM 571 N N . LEU A 1 71 ? -20.936 1.893 9.751 1.00 89.06 71 LEU A N 1
ATOM 572 C CA . LEU A 1 71 ? -20.256 2.304 10.970 1.00 89.06 71 LEU A CA 1
ATOM 573 C C . LEU A 1 71 ? -21.088 1.880 12.189 1.00 89.06 71 LEU A C 1
ATOM 575 O O . LEU A 1 71 ? -22.289 2.130 12.251 1.00 89.06 71 LEU A O 1
ATOM 579 N N . LYS A 1 72 ? -20.447 1.215 13.151 1.00 85.81 72 LYS A N 1
ATOM 580 C CA . LYS A 1 72 ? -21.043 0.874 14.448 1.00 85.81 72 LYS A CA 1
ATOM 581 C C . LYS A 1 72 ? -20.507 1.817 15.515 1.00 85.81 72 LYS A C 1
ATOM 583 O O . LYS A 1 72 ? -19.403 2.343 15.363 1.00 85.81 72 LYS A O 1
ATOM 588 N N . ASP A 1 73 ? -21.265 1.973 16.593 1.00 86.31 73 ASP A N 1
ATOM 589 C CA . ASP A 1 73 ? -20.805 2.720 17.758 1.00 86.31 73 ASP A CA 1
ATOM 590 C C . ASP A 1 73 ? -19.499 2.136 18.301 1.00 86.31 73 ASP A C 1
ATOM 592 O O . ASP A 1 73 ? -19.254 0.923 18.243 1.00 86.31 73 ASP A O 1
ATOM 596 N N . ALA A 1 74 ? -18.645 3.024 18.812 1.00 83.69 74 ALA A N 1
ATOM 597 C CA . ALA A 1 74 ? -17.397 2.618 19.433 1.00 83.69 74 ALA A CA 1
ATOM 598 C C . ALA A 1 74 ? -17.695 1.667 20.609 1.00 83.69 74 ALA A C 1
ATOM 600 O O . ALA A 1 74 ? -18.614 1.933 21.389 1.00 83.69 74 ALA A O 1
ATOM 601 N N . PRO A 1 75 ? -16.943 0.561 20.752 1.00 83.12 75 PRO A N 1
ATOM 602 C CA . PRO A 1 75 ? -17.117 -0.333 21.885 1.00 83.12 75 PRO A CA 1
ATOM 603 C C . PRO A 1 75 ? -16.820 0.411 23.189 1.00 83.12 75 PRO A C 1
ATOM 605 O O . PRO A 1 75 ? -15.934 1.265 23.235 1.00 83.12 75 PRO A O 1
ATOM 608 N N . ASP A 1 76 ? -17.540 0.061 24.255 1.00 83.88 76 ASP A N 1
ATOM 609 C CA . ASP A 1 76 ? -17.304 0.649 25.571 1.00 83.88 76 ASP A CA 1
ATOM 610 C C . ASP A 1 76 ? -15.864 0.352 26.028 1.00 83.88 76 ASP A C 1
ATOM 612 O O . ASP A 1 76 ? -15.395 -0.797 25.999 1.00 83.88 76 ASP A O 1
ATOM 616 N N . PHE A 1 77 ? -15.140 1.404 26.415 1.00 72.38 77 PHE A N 1
ATOM 617 C CA . PHE A 1 77 ? -13.709 1.356 26.721 1.00 72.38 77 PHE A CA 1
ATOM 618 C C . PHE A 1 77 ? -13.419 0.408 27.892 1.00 72.38 77 PHE A C 1
ATOM 620 O O . PHE A 1 77 ? -12.407 -0.288 27.906 1.00 72.38 77 PHE A O 1
ATOM 627 N N . ALA A 1 78 ? -14.346 0.315 28.850 1.00 69.31 78 ALA A N 1
ATOM 628 C CA . ALA A 1 78 ? -14.203 -0.542 30.024 1.00 69.31 78 ALA A CA 1
ATOM 629 C C . ALA A 1 78 ? -14.208 -2.048 29.693 1.00 69.31 78 ALA A C 1
ATOM 631 O O . ALA A 1 78 ? -13.600 -2.834 30.414 1.00 69.31 78 ALA A O 1
ATOM 632 N N . VAL A 1 79 ? -14.869 -2.460 28.606 1.00 67.31 79 VAL A N 1
ATOM 633 C CA . VAL A 1 79 ? -14.986 -3.877 28.207 1.00 67.31 79 VAL A CA 1
ATOM 634 C C . VAL A 1 79 ? -13.850 -4.295 27.267 1.00 67.31 79 VAL A C 1
ATOM 636 O O . VAL A 1 79 ? -13.530 -5.476 27.148 1.00 67.31 79 VAL A O 1
ATOM 639 N N . SER A 1 80 ? -13.234 -3.328 26.587 1.00 69.88 80 SER A N 1
ATOM 640 C CA . SER A 1 80 ? -12.289 -3.560 25.490 1.00 69.88 80 SER A CA 1
ATOM 641 C C . SER A 1 80 ? -10.816 -3.527 25.909 1.00 69.88 80 SER A C 1
ATOM 643 O O . SER A 1 80 ? -9.954 -3.881 25.104 1.00 69.88 80 SER A O 1
ATOM 645 N N . VAL A 1 81 ? -10.515 -3.185 27.166 1.00 78.50 81 VAL A N 1
ATOM 646 C CA . VAL A 1 81 ? -9.177 -3.357 27.742 1.00 78.50 81 VAL A CA 1
ATOM 647 C C . VAL A 1 81 ? -9.074 -4.769 28.330 1.00 78.50 81 VAL A C 1
ATOM 649 O O . VAL A 1 81 ? -9.676 -5.037 29.372 1.00 78.50 81 VAL A O 1
ATOM 652 N N . PRO A 1 82 ? -8.333 -5.699 27.698 1.00 77.06 82 PRO A N 1
ATOM 653 C CA . PRO A 1 82 ? -8.065 -6.987 28.320 1.00 77.06 82 PRO A CA 1
ATOM 654 C C . PRO A 1 82 ? -7.302 -6.770 29.630 1.00 77.06 82 PRO A C 1
ATOM 656 O O . PRO A 1 82 ? -6.456 -5.879 29.725 1.00 77.06 82 PRO A O 1
ATOM 659 N N . SER A 1 83 ? -7.582 -7.601 30.637 1.00 78.75 83 SER A N 1
ATOM 660 C CA . SER A 1 83 ? -6.811 -7.606 31.882 1.00 78.75 83 SER A CA 1
ATOM 661 C C . SER A 1 83 ? -5.320 -7.708 31.567 1.00 78.75 83 SER A C 1
ATOM 663 O O . SER A 1 83 ? -4.937 -8.507 30.704 1.00 78.75 83 SER A O 1
ATOM 665 N N . ALA A 1 84 ? -4.493 -6.929 32.271 1.00 80.44 84 ALA A N 1
ATOM 666 C CA . ALA A 1 84 ? -3.045 -7.004 32.130 1.00 80.44 84 ALA A CA 1
ATOM 667 C C . ALA A 1 84 ? -2.609 -8.469 32.236 1.00 80.44 84 ALA A C 1
ATOM 669 O O . ALA A 1 84 ? -2.978 -9.176 33.176 1.00 80.44 84 ALA A O 1
ATOM 670 N N . ARG A 1 85 ? -1.894 -8.950 31.218 1.00 80.31 85 ARG A N 1
ATOM 671 C CA . ARG A 1 85 ? -1.394 -10.318 31.219 1.00 80.31 85 ARG A CA 1
ATOM 672 C C . ARG A 1 85 ? -0.329 -10.412 32.301 1.00 80.31 85 ARG A C 1
ATOM 674 O O . ARG A 1 85 ? 0.647 -9.674 32.247 1.00 80.31 85 ARG A O 1
ATOM 681 N N . GLU A 1 86 ? -0.512 -11.325 33.245 1.00 80.31 86 GLU A N 1
ATOM 682 C CA . GLU A 1 86 ? 0.563 -11.707 34.154 1.00 80.31 86 GLU A CA 1
ATOM 683 C C . GLU A 1 86 ? 1.693 -12.313 33.311 1.00 80.31 86 GLU A C 1
ATOM 685 O O . GLU A 1 86 ? 1.488 -13.309 32.604 1.00 80.31 86 GLU A O 1
ATOM 690 N N . ASP A 1 87 ? 2.857 -11.668 33.317 1.00 75.88 87 ASP A N 1
ATOM 691 C CA . ASP A 1 87 ? 4.096 -12.243 32.814 1.00 75.88 87 ASP A CA 1
ATOM 692 C C . ASP A 1 87 ? 5.042 -12.561 33.976 1.00 75.88 87 ASP A C 1
ATOM 694 O O . ASP A 1 87 ? 4.996 -11.962 35.050 1.00 75.88 87 ASP A O 1
ATOM 698 N N . ASP A 1 88 ? 5.864 -13.580 33.762 1.00 76.50 88 ASP A N 1
ATOM 699 C CA . ASP A 1 88 ? 6.954 -14.007 34.635 1.00 76.50 88 ASP A CA 1
ATOM 700 C C . ASP A 1 88 ? 8.260 -13.238 34.349 1.00 76.50 88 ASP A C 1
ATOM 702 O O . ASP A 1 88 ? 9.297 -13.501 34.955 1.00 76.50 88 ASP A O 1
ATOM 706 N N . TRP A 1 89 ? 8.218 -12.264 33.433 1.00 73.06 89 TRP A N 1
ATOM 707 C CA . TRP A 1 89 ? 9.395 -11.542 32.948 1.00 73.06 89 TRP A CA 1
ATOM 708 C C . TRP A 1 89 ? 9.792 -10.426 33.913 1.00 73.06 89 TRP A C 1
ATOM 710 O O . TRP A 1 89 ? 10.976 -10.128 34.052 1.00 73.06 89 TRP A O 1
ATOM 720 N N . GLY A 1 90 ? 8.819 -9.826 34.608 1.00 68.38 90 GLY A N 1
ATOM 721 C CA . GLY A 1 90 ? 9.076 -8.817 35.640 1.00 68.38 90 GLY A CA 1
ATOM 722 C C . GLY A 1 90 ? 9.586 -9.381 36.972 1.00 68.38 90 GLY A C 1
ATOM 723 O O . GLY A 1 90 ? 10.212 -8.655 37.744 1.00 68.38 90 GLY A O 1
ATOM 724 N N . THR A 1 91 ? 9.331 -10.660 37.262 1.00 72.56 91 THR A N 1
ATOM 725 C CA . THR A 1 91 ? 9.693 -11.301 38.538 1.00 72.56 91 THR A CA 1
ATOM 726 C C . THR A 1 91 ? 11.043 -12.006 38.505 1.00 72.56 91 THR A C 1
ATOM 728 O O . THR A 1 91 ? 11.640 -12.205 39.563 1.00 72.56 91 THR A O 1
ATOM 731 N N . GLU A 1 92 ? 11.569 -12.335 37.324 1.00 71.12 92 GLU A N 1
ATOM 732 C CA . GLU A 1 92 ? 12.865 -12.996 37.185 1.00 71.12 92 GLU A CA 1
ATOM 733 C C . GLU A 1 92 ? 13.936 -12.038 36.641 1.00 71.12 92 GLU A C 1
ATOM 735 O O . GLU A 1 92 ? 14.387 -12.128 35.499 1.00 71.12 92 GLU A O 1
ATOM 740 N N . ILE A 1 93 ? 14.384 -11.111 37.495 1.00 75.75 93 ILE A N 1
ATOM 741 C CA . ILE A 1 93 ? 15.569 -10.290 37.215 1.00 75.75 93 ILE A CA 1
ATOM 742 C C . ILE A 1 93 ? 16.795 -11.215 37.221 1.00 75.75 93 ILE A C 1
ATOM 744 O O . ILE A 1 93 ? 17.326 -11.572 38.274 1.00 75.75 93 ILE A O 1
ATOM 748 N N . ARG A 1 94 ? 17.247 -11.634 36.035 1.00 73.56 94 ARG A N 1
ATOM 749 C CA . ARG A 1 94 ? 18.509 -12.369 35.875 1.00 73.56 94 ARG A CA 1
ATOM 750 C C . ARG A 1 94 ? 19.680 -11.421 36.151 1.00 73.56 94 ARG A C 1
ATOM 752 O O . ARG A 1 94 ? 19.758 -10.343 35.565 1.00 73.56 94 ARG A O 1
ATOM 759 N N . SER A 1 95 ? 20.612 -11.827 37.012 1.00 74.81 95 SER A N 1
ATOM 760 C CA . SER A 1 95 ? 21.896 -11.136 37.155 1.00 74.81 95 SER A CA 1
ATOM 761 C C . SER A 1 95 ? 22.730 -11.294 35.880 1.00 74.81 95 SER A C 1
ATOM 763 O O . SER A 1 95 ? 22.597 -12.291 35.165 1.00 74.81 95 SER A O 1
ATOM 765 N N . ILE A 1 96 ? 23.608 -10.328 35.601 1.00 78.25 96 ILE A N 1
ATOM 766 C CA . ILE A 1 96 ? 24.549 -10.398 34.474 1.00 78.25 96 ILE A CA 1
ATOM 767 C C . ILE A 1 96 ? 25.341 -11.708 34.585 1.00 78.25 96 ILE A C 1
ATOM 769 O O . ILE A 1 96 ? 25.977 -11.971 35.604 1.00 78.25 96 ILE A O 1
ATOM 773 N N . HIS A 1 97 ? 25.266 -12.553 33.556 1.00 74.00 97 HIS A N 1
ATOM 774 C CA . HIS A 1 97 ? 25.987 -13.822 33.528 1.00 74.00 97 HIS A CA 1
ATOM 775 C C . HIS A 1 97 ? 27.475 -13.561 33.244 1.00 74.00 97 HIS A C 1
ATOM 777 O O . HIS A 1 97 ? 27.808 -12.956 32.229 1.00 74.00 97 HIS A O 1
ATOM 783 N N . GLU A 1 98 ? 28.374 -14.050 34.098 1.00 70.31 98 GLU A N 1
ATOM 784 C CA . GLU A 1 98 ? 29.824 -13.774 34.052 1.00 70.31 98 GLU A CA 1
ATOM 785 C C . GLU A 1 98 ? 30.472 -14.103 32.692 1.00 70.31 98 GLU A C 1
ATOM 787 O O . GLU A 1 98 ? 31.304 -13.355 32.189 1.00 70.31 98 GLU A O 1
ATOM 792 N N . GLY A 1 99 ? 29.999 -15.152 32.011 1.00 67.12 99 GLY A N 1
ATOM 793 C CA . GLY A 1 99 ? 30.465 -15.503 30.662 1.00 67.12 99 GLY A CA 1
ATOM 794 C C . GLY A 1 99 ? 30.167 -14.465 29.562 1.00 67.12 99 GLY A C 1
ATOM 795 O O . GLY A 1 99 ? 30.819 -14.497 28.524 1.00 67.12 99 GLY A O 1
ATOM 796 N N . LEU A 1 100 ? 29.215 -13.542 29.767 1.00 64.62 100 LEU A N 1
ATOM 797 C CA . LEU A 1 100 ? 28.990 -12.401 28.863 1.00 64.62 100 LEU A CA 1
ATOM 798 C C . LEU A 1 100 ? 30.019 -11.282 29.084 1.00 64.62 100 LEU A C 1
ATOM 800 O O . LEU A 1 100 ? 30.297 -10.544 28.146 1.00 64.62 100 LEU A O 1
ATOM 804 N N . MET A 1 101 ? 30.612 -11.185 30.281 1.00 62.56 101 MET A N 1
ATOM 805 C CA . MET A 1 101 ? 31.693 -10.233 30.579 1.00 62.56 101 MET A CA 1
ATOM 806 C C . MET A 1 101 ? 33.026 -10.681 29.961 1.00 62.56 101 MET A C 1
ATOM 808 O O . MET A 1 101 ? 33.849 -9.850 29.608 1.00 62.56 101 MET A O 1
ATOM 812 N N . GLN A 1 102 ? 33.217 -11.989 29.760 1.00 58.41 102 GLN A N 1
ATOM 813 C CA . GLN A 1 102 ? 34.408 -12.546 29.100 1.00 58.41 102 GLN A CA 1
ATOM 814 C C . GLN A 1 102 ? 34.361 -12.446 27.567 1.00 58.41 102 GLN A C 1
ATOM 816 O O . GLN A 1 102 ? 35.396 -12.515 26.912 1.00 58.41 102 GLN A O 1
ATOM 821 N N . ALA A 1 103 ? 33.180 -12.261 26.967 1.00 56.31 103 ALA A N 1
ATOM 822 C CA . ALA A 1 103 ? 33.045 -12.177 25.510 1.00 56.31 103 ALA A CA 1
ATOM 823 C C . ALA A 1 103 ? 33.662 -10.897 24.914 1.00 56.31 103 ALA A C 1
ATOM 825 O O . ALA A 1 103 ? 33.994 -10.883 23.731 1.00 56.31 103 ALA A O 1
ATOM 826 N N . SER A 1 104 ? 33.841 -9.839 25.713 1.00 54.31 104 SER A N 1
ATOM 827 C CA . SER A 1 104 ? 34.536 -8.616 25.289 1.00 54.31 104 SER A CA 1
ATOM 828 C C . SER A 1 104 ? 36.062 -8.741 25.264 1.00 54.31 104 SER A C 1
ATOM 830 O O . SER A 1 104 ? 36.710 -7.870 24.694 1.00 54.31 104 SER A O 1
ATOM 832 N N . GLU A 1 105 ? 36.633 -9.800 25.846 1.00 51.72 105 GLU A N 1
ATOM 833 C CA . GLU A 1 105 ? 38.086 -10.042 25.890 1.00 51.72 105 GLU A CA 1
ATOM 834 C C . GLU A 1 105 ? 38.560 -11.065 24.847 1.00 51.72 105 GLU A C 1
ATOM 836 O O . GLU A 1 105 ? 39.738 -11.414 24.807 1.00 51.72 105 GLU A O 1
ATOM 841 N N . ILE A 1 106 ? 37.664 -11.544 23.977 1.00 54.44 106 ILE A N 1
ATOM 842 C CA . ILE A 1 106 ? 38.051 -12.400 22.854 1.00 54.44 106 ILE A CA 1
ATOM 843 C C . ILE A 1 106 ? 38.720 -11.505 21.804 1.00 54.44 106 ILE A C 1
ATOM 845 O O . ILE A 1 106 ? 38.063 -10.974 20.906 1.00 54.44 106 ILE A O 1
ATOM 849 N N . GLU A 1 107 ? 40.036 -11.325 21.924 1.00 55.47 107 GLU A N 1
ATOM 850 C CA . GLU A 1 107 ? 40.856 -10.922 20.785 1.00 55.47 107 GLU A CA 1
ATOM 851 C C . GLU A 1 107 ? 40.629 -11.930 19.643 1.00 55.47 107 GLU A C 1
ATOM 853 O O . GLU A 1 107 ? 40.500 -13.133 19.897 1.00 55.47 107 GLU A O 1
ATOM 858 N N . PRO A 1 108 ? 40.520 -11.476 18.382 1.00 51.62 108 PRO A N 1
ATOM 859 C CA . PRO A 1 108 ? 40.342 -12.378 17.259 1.00 51.62 108 PRO A CA 1
ATOM 860 C C . PRO A 1 108 ? 41.626 -13.193 17.082 1.00 51.62 108 PRO A C 1
ATOM 862 O O . PRO A 1 108 ? 42.562 -12.742 16.424 1.00 51.62 108 PRO A O 1
ATOM 865 N N . ASP A 1 109 ? 41.668 -14.391 17.669 1.00 49.03 109 ASP A N 1
ATOM 866 C CA . ASP A 1 109 ? 42.726 -15.362 17.407 1.00 49.03 109 ASP A CA 1
ATOM 867 C C . ASP A 1 109 ? 42.860 -15.531 15.888 1.00 49.03 109 ASP A C 1
ATOM 869 O O . ASP A 1 109 ? 41.902 -15.864 15.182 1.00 49.03 109 ASP A O 1
ATOM 873 N N . GLY A 1 110 ? 44.062 -15.235 15.389 1.00 52.25 110 GLY A N 1
ATOM 874 C CA . GLY A 1 110 ? 44.398 -15.041 13.975 1.00 52.25 110 GLY A CA 1
ATOM 875 C C . GLY A 1 110 ? 44.241 -16.261 13.065 1.00 52.25 110 GLY A C 1
ATOM 876 O O . GLY A 1 110 ? 44.564 -16.168 11.884 1.00 52.25 110 GLY A O 1
ATOM 877 N N . ASP A 1 111 ? 43.692 -17.365 13.564 1.00 59.56 111 ASP A N 1
ATOM 878 C CA . ASP A 1 111 ? 43.372 -18.553 12.784 1.00 59.56 111 ASP A CA 1
ATOM 879 C C . ASP A 1 111 ? 41.854 -18.692 12.675 1.00 59.56 111 ASP A C 1
ATOM 881 O O . ASP A 1 111 ? 41.196 -19.456 13.383 1.00 59.56 111 ASP A O 1
ATOM 885 N N . GLY A 1 112 ? 41.286 -17.910 11.754 1.00 51.25 112 GLY A N 1
ATOM 886 C CA . GLY A 1 112 ? 39.864 -17.926 11.441 1.00 51.25 112 GLY A CA 1
ATOM 887 C C . GLY A 1 112 ? 39.374 -19.344 11.148 1.00 51.25 112 GLY A C 1
ATOM 888 O O . GLY A 1 112 ? 39.624 -19.907 10.080 1.00 51.25 112 GLY A O 1
ATOM 889 N N . LEU A 1 113 ? 38.619 -19.920 12.084 1.00 55.88 113 LEU A N 1
ATOM 890 C CA . LEU A 1 113 ? 37.834 -21.112 11.814 1.00 55.88 113 LEU A CA 1
ATOM 891 C C . LEU A 1 113 ? 36.833 -20.756 10.715 1.00 55.88 113 LEU A C 1
ATOM 893 O O . LEU A 1 113 ? 35.933 -19.942 10.921 1.00 55.88 113 LEU A O 1
ATOM 897 N N . GLY A 1 114 ? 37.009 -21.352 9.533 1.00 58.06 114 GLY A N 1
ATOM 898 C CA . GLY A 1 114 ? 36.119 -21.126 8.398 1.00 58.06 114 GLY A CA 1
ATOM 899 C C . GLY A 1 114 ? 34.639 -21.265 8.796 1.00 58.06 114 GLY A C 1
ATOM 900 O O . GLY A 1 114 ? 34.315 -22.015 9.723 1.00 58.06 114 GLY A O 1
ATOM 901 N N . PRO A 1 115 ? 33.719 -20.583 8.091 1.00 58.31 115 PRO A N 1
ATOM 902 C CA . PRO A 1 115 ? 32.327 -20.377 8.513 1.00 58.31 115 PRO A CA 1
ATOM 903 C C . PRO A 1 115 ? 31.552 -21.663 8.843 1.00 58.31 115 PRO A C 1
ATOM 905 O O . PRO A 1 115 ? 30.580 -21.618 9.595 1.00 58.31 115 PRO A O 1
ATOM 908 N N . GLN A 1 116 ? 31.987 -22.812 8.321 1.00 58.91 116 GLN A N 1
ATOM 909 C CA . GLN A 1 116 ? 31.423 -24.118 8.649 1.00 58.91 116 GLN A CA 1
ATOM 910 C C . GLN A 1 116 ? 31.799 -24.587 10.068 1.00 58.91 116 GLN A C 1
ATOM 912 O O . GLN A 1 116 ? 30.915 -24.918 10.849 1.00 58.91 116 GLN A O 1
ATOM 917 N N . LYS A 1 117 ? 33.082 -24.514 10.454 1.00 58.97 117 LYS A N 1
ATOM 918 C CA . LYS A 1 117 ? 33.547 -24.925 11.794 1.00 58.97 117 LYS A CA 1
ATOM 919 C C . LYS A 1 117 ? 32.997 -24.024 12.898 1.00 58.97 117 LYS A C 1
ATOM 921 O O . LYS A 1 117 ? 32.673 -24.510 13.975 1.00 58.97 117 LYS A O 1
ATOM 926 N N . ALA A 1 118 ? 32.858 -22.726 12.623 1.00 60.75 118 ALA A N 1
ATOM 927 C CA . ALA A 1 118 ? 32.231 -21.786 13.551 1.00 60.75 118 ALA A CA 1
ATOM 928 C C . ALA A 1 118 ? 30.746 -22.122 13.791 1.00 60.75 118 ALA A C 1
ATOM 930 O O . ALA A 1 118 ? 30.264 -22.049 14.921 1.00 60.75 118 ALA A O 1
ATOM 931 N N . ARG A 1 119 ? 30.024 -22.546 12.742 1.00 61.38 119 ARG A N 1
ATOM 932 C CA . ARG A 1 119 ? 28.635 -23.018 12.851 1.00 61.38 119 ARG A CA 1
ATOM 933 C C . ARG A 1 119 ? 28.525 -24.310 13.650 1.00 61.38 119 ARG A C 1
ATOM 935 O O . ARG A 1 119 ? 27.634 -24.410 14.489 1.00 61.38 119 ARG A O 1
ATOM 942 N N . ASP A 1 120 ? 29.423 -25.259 13.413 1.00 67.00 120 ASP A N 1
ATOM 943 C CA . ASP A 1 120 ? 29.422 -26.542 14.118 1.00 67.00 120 ASP A CA 1
ATOM 944 C C . ASP A 1 120 ? 29.735 -26.349 15.612 1.00 67.00 120 ASP A C 1
ATOM 946 O O . ASP A 1 120 ? 28.992 -26.835 16.462 1.00 67.00 120 ASP A O 1
ATOM 950 N N . ALA A 1 121 ? 30.724 -25.514 15.950 1.00 66.00 121 ALA A N 1
ATOM 951 C CA . ALA A 1 121 ? 31.042 -25.168 17.339 1.00 66.00 121 ALA A CA 1
ATOM 952 C C . ALA A 1 121 ? 29.895 -24.422 18.052 1.00 66.00 121 ALA A C 1
ATOM 954 O O . ALA A 1 121 ? 29.607 -24.681 19.223 1.00 66.00 121 ALA A O 1
ATOM 955 N N . ALA A 1 122 ? 29.201 -23.515 17.353 1.00 60.81 122 ALA A N 1
ATOM 956 C CA . ALA A 1 122 ? 28.016 -22.845 17.892 1.00 60.81 122 ALA A CA 1
ATOM 957 C C . ALA A 1 122 ? 26.858 -23.829 18.136 1.00 60.81 122 ALA A C 1
ATOM 959 O O . ALA A 1 122 ? 26.117 -23.684 19.111 1.00 60.81 122 ALA A O 1
ATOM 960 N N . ARG A 1 123 ? 26.714 -24.846 17.277 1.00 64.31 123 ARG A N 1
ATOM 961 C CA . ARG A 1 123 ? 25.687 -25.887 17.399 1.00 64.31 123 ARG A CA 1
ATOM 962 C C . ARG A 1 123 ? 25.954 -26.814 18.583 1.00 64.31 123 ARG A C 1
ATOM 964 O O . ARG A 1 123 ? 25.025 -27.066 19.349 1.00 64.31 123 ARG A O 1
ATOM 971 N N . ASP A 1 124 ? 27.200 -27.236 18.776 1.00 61.75 124 ASP A N 1
ATOM 972 C CA . ASP A 1 124 ? 27.606 -28.037 19.936 1.00 61.75 124 ASP A CA 1
ATOM 973 C C . ASP A 1 124 ? 27.388 -27.258 21.238 1.00 61.75 124 ASP A C 1
ATOM 975 O O . ASP A 1 124 ? 26.787 -27.770 22.184 1.00 61.75 124 ASP A O 1
ATOM 979 N N . ARG A 1 125 ? 27.764 -25.972 21.277 1.00 58.91 125 ARG A N 1
ATOM 980 C CA . ARG A 1 125 ? 27.547 -25.136 22.466 1.00 58.91 125 ARG A CA 1
ATOM 981 C C . ARG A 1 125 ? 26.066 -24.941 22.792 1.00 58.91 125 ARG A C 1
ATOM 983 O O . ARG A 1 125 ? 25.713 -24.950 23.967 1.00 58.91 125 ARG A O 1
ATOM 990 N N . ALA A 1 126 ? 25.208 -24.808 21.780 1.00 59.78 126 ALA A N 1
ATOM 991 C CA . ALA A 1 126 ? 23.759 -24.712 21.959 1.00 59.78 126 ALA A CA 1
ATOM 992 C C . ALA A 1 126 ? 23.118 -26.030 22.436 1.00 59.78 126 ALA A C 1
ATOM 994 O O . ALA A 1 126 ? 22.097 -25.995 23.120 1.00 59.78 126 ALA A O 1
ATOM 995 N N . GLN A 1 127 ? 23.699 -27.189 22.104 1.00 59.22 127 GLN A N 1
ATOM 996 C CA . GLN A 1 127 ? 23.237 -28.482 22.619 1.00 59.22 127 GLN A CA 1
ATOM 997 C C . GLN A 1 127 ? 23.606 -28.684 24.092 1.00 59.22 127 GLN A C 1
ATOM 999 O O . GLN A 1 127 ? 22.797 -29.214 24.849 1.00 59.22 127 GLN A O 1
ATOM 1004 N N . VAL A 1 128 ? 24.787 -28.221 24.512 1.00 59.28 128 VAL A N 1
ATOM 1005 C CA . VAL A 1 128 ? 25.253 -28.332 25.907 1.00 59.28 128 VAL A CA 1
ATOM 1006 C C . VAL A 1 128 ? 24.498 -27.375 26.843 1.00 59.28 128 VAL A C 1
ATOM 1008 O O . VAL A 1 128 ? 24.321 -27.682 28.018 1.00 59.28 128 VAL A O 1
ATOM 1011 N N . SER A 1 129 ? 24.015 -26.237 26.333 1.00 53.19 129 SER A N 1
ATOM 1012 C CA . SER A 1 129 ? 23.258 -25.235 27.101 1.00 53.19 129 SER A CA 1
ATOM 1013 C C . SER A 1 129 ? 21.737 -25.320 26.936 1.00 53.19 129 SER A C 1
ATOM 1015 O O . SER A 1 129 ? 21.019 -24.443 27.424 1.00 53.19 129 SER A O 1
ATOM 1017 N N . ALA A 1 130 ? 21.223 -26.355 26.263 1.00 49.44 130 ALA A N 1
ATOM 1018 C CA . ALA A 1 130 ? 19.787 -26.538 26.109 1.00 49.44 130 ALA A CA 1
ATOM 1019 C C . ALA A 1 130 ? 19.138 -26.716 27.497 1.00 49.44 130 ALA A C 1
ATOM 1021 O O . ALA A 1 130 ? 19.521 -27.624 28.238 1.00 49.44 130 ALA A O 1
ATOM 1022 N N . PRO A 1 131 ? 18.159 -25.878 27.883 1.00 52.97 131 PRO A N 1
ATOM 1023 C CA . PRO A 1 131 ? 17.529 -26.002 29.187 1.00 52.97 131 PRO A CA 1
ATOM 1024 C C . PRO A 1 131 ? 16.794 -27.343 29.274 1.00 52.97 131 PRO A C 1
ATOM 1026 O O . PRO A 1 131 ? 15.903 -27.630 28.469 1.00 52.97 131 PRO A O 1
ATOM 1029 N N . THR A 1 132 ? 17.140 -28.163 30.270 1.00 52.41 132 THR A N 1
ATOM 1030 C CA . THR A 1 132 ? 16.351 -29.343 30.633 1.00 52.41 132 THR A CA 1
ATOM 1031 C C . THR A 1 132 ? 14.947 -28.862 30.956 1.00 52.41 132 THR A C 1
ATOM 1033 O O . THR A 1 132 ? 14.735 -28.132 31.922 1.00 52.41 132 THR A O 1
ATOM 1036 N N . ARG A 1 133 ? 13.973 -29.232 30.124 1.00 53.56 133 ARG A N 1
ATOM 1037 C CA . ARG A 1 133 ? 12.579 -28.821 30.282 1.00 53.56 133 ARG A CA 1
ATOM 1038 C C . ARG A 1 133 ? 11.961 -29.539 31.487 1.00 53.56 133 ARG A C 1
ATOM 1040 O O . ARG A 1 133 ? 11.192 -30.481 31.337 1.00 53.56 133 ARG A O 1
ATOM 1047 N N . THR A 1 134 ? 12.286 -29.095 32.697 1.00 54.28 134 THR A N 1
ATOM 1048 C CA . THR A 1 134 ? 11.654 -29.537 33.943 1.00 54.28 134 THR A CA 1
ATOM 1049 C C . THR A 1 134 ? 10.424 -28.678 34.206 1.00 54.28 134 THR A C 1
ATOM 1051 O O . THR A 1 134 ? 10.403 -27.824 35.083 1.00 54.28 134 THR A O 1
ATOM 1054 N N . GLY A 1 135 ? 9.385 -28.877 33.402 1.00 44.09 135 GLY A N 1
ATOM 1055 C CA . GLY A 1 135 ? 8.094 -28.231 33.605 1.00 44.09 135 GLY A CA 1
ATOM 1056 C C . GLY A 1 135 ? 6.990 -29.224 33.305 1.00 44.09 135 GLY A C 1
ATOM 1057 O O . GLY A 1 135 ? 6.847 -29.647 32.157 1.00 44.09 135 GLY A O 1
ATOM 1058 N N . LYS A 1 136 ? 6.214 -29.611 34.328 1.00 52.38 136 LYS A N 1
ATOM 1059 C CA . LYS A 1 136 ? 4.974 -30.373 34.137 1.00 52.38 136 LYS A CA 1
ATOM 1060 C C . LYS A 1 136 ? 4.121 -29.592 33.143 1.00 52.38 136 LYS A C 1
ATOM 1062 O O . LYS A 1 136 ? 3.735 -28.459 33.418 1.00 52.38 136 LYS A O 1
ATOM 1067 N N . SER A 1 137 ? 3.876 -30.181 31.975 1.00 45.91 137 SER A N 1
ATOM 1068 C CA . SER A 1 137 ? 2.979 -29.613 30.979 1.00 45.91 137 SER A CA 1
ATOM 1069 C C . SER A 1 137 ? 1.608 -29.471 31.629 1.00 45.91 137 SER A C 1
ATOM 1071 O O . SER A 1 137 ? 0.906 -30.459 31.837 1.00 45.91 137 SER A O 1
ATOM 1073 N N . GLN A 1 138 ? 1.235 -28.247 32.002 1.00 52.00 138 GLN A N 1
ATOM 1074 C CA . GLN A 1 138 ? -0.166 -27.949 32.220 1.00 52.00 138 GLN A CA 1
ATOM 1075 C C . GLN A 1 138 ? -0.839 -28.113 30.862 1.00 52.00 138 GLN A C 1
ATOM 1077 O O . GLN A 1 138 ? -0.707 -27.273 29.971 1.00 52.00 138 GLN A O 1
ATOM 1082 N N . SER A 1 139 ? -1.510 -29.250 30.702 1.00 45.94 139 SER A N 1
ATOM 1083 C CA . SER A 1 139 ? -2.485 -29.489 29.653 1.00 45.94 139 SER A CA 1
ATOM 1084 C C . SER A 1 139 ? -3.587 -28.443 29.806 1.00 45.94 139 SER A C 1
ATOM 1086 O O . SER A 1 139 ? -4.605 -28.683 30.453 1.00 45.94 139 SER A O 1
ATOM 1088 N N . ARG A 1 140 ? -3.394 -27.261 29.212 1.00 49.50 140 ARG A N 1
ATOM 1089 C CA . ARG A 1 140 ? -4.528 -26.449 28.788 1.00 49.50 140 ARG A CA 1
ATOM 1090 C C . ARG A 1 140 ? -5.258 -27.309 27.771 1.00 49.50 140 ARG A C 1
ATOM 1092 O O . ARG A 1 140 ? -4.705 -27.585 26.706 1.00 49.50 140 ARG A O 1
ATOM 1099 N N . SER A 1 141 ? -6.458 -27.765 28.119 1.00 49.06 141 SER A N 1
ATOM 1100 C CA . SER A 1 141 ? -7.405 -28.283 27.145 1.00 49.06 141 SER A CA 1
ATOM 1101 C C . SER A 1 141 ? -7.595 -27.185 26.103 1.00 49.06 141 SER A C 1
ATOM 1103 O O . SER A 1 141 ? -8.309 -26.205 26.304 1.00 49.06 141 SER A O 1
ATOM 1105 N N . ARG A 1 142 ? -6.869 -27.301 24.988 1.00 47.47 142 ARG A N 1
ATOM 1106 C CA . ARG A 1 142 ? -7.237 -26.606 23.765 1.00 47.47 142 ARG A CA 1
ATOM 1107 C C . ARG A 1 142 ? -8.659 -27.073 23.489 1.00 47.47 142 ARG A C 1
ATOM 1109 O O . ARG A 1 142 ? -8.868 -28.263 23.263 1.00 47.47 142 ARG A O 1
ATOM 1116 N N . GLY A 1 143 ? -9.626 -26.160 23.591 1.00 55.41 143 GLY A N 1
ATOM 1117 C CA . GLY A 1 143 ? -10.958 -26.395 23.046 1.00 55.41 143 GLY A CA 1
ATOM 1118 C C . GLY A 1 143 ? -10.817 -26.941 21.626 1.00 55.41 143 GLY A C 1
ATOM 1119 O O . GLY A 1 143 ? -9.826 -26.632 20.953 1.00 55.41 143 GLY A O 1
ATOM 1120 N N . ALA A 1 144 ? -11.751 -27.807 21.229 1.00 54.69 144 ALA A N 1
ATOM 1121 C CA . ALA A 1 144 ? -11.699 -28.511 19.953 1.00 54.69 144 ALA A CA 1
ATOM 1122 C C . ALA A 1 144 ? -11.293 -27.543 18.824 1.00 54.69 144 ALA A C 1
ATOM 1124 O O . ALA A 1 144 ? -11.837 -26.434 18.765 1.00 54.69 144 ALA A O 1
ATOM 1125 N N . PRO A 1 145 ? -10.304 -27.905 17.986 1.00 51.50 145 PRO A N 1
ATOM 1126 C CA . PRO A 1 145 ? -9.894 -27.049 16.885 1.00 51.50 145 PRO A CA 1
ATOM 1127 C C . PRO A 1 145 ? -11.124 -26.757 16.025 1.00 51.50 145 PRO A C 1
ATOM 1129 O O . PRO A 1 145 ? -11.811 -27.680 15.593 1.00 51.50 145 PRO A O 1
ATOM 1132 N N . GLN A 1 146 ? -11.426 -25.470 15.833 1.00 57.31 146 GLN A N 1
ATOM 1133 C CA . GLN A 1 146 ? -12.441 -25.056 14.869 1.00 57.31 146 GLN A CA 1
ATOM 1134 C C . GLN A 1 146 ? -12.028 -25.632 13.50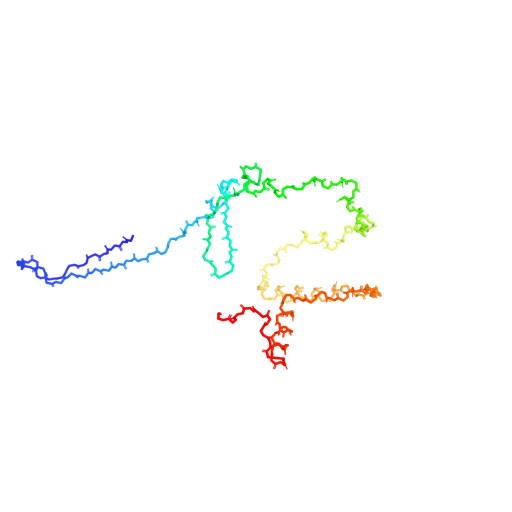9 1.00 57.31 146 GLN A C 1
ATOM 1136 O O . GLN A 1 146 ? -10.851 -25.487 13.155 1.00 57.31 146 GLN A O 1
ATOM 1141 N N . PRO A 1 147 ? -12.933 -26.309 12.779 1.00 57.84 147 PRO A N 1
ATOM 1142 C CA . PRO A 1 147 ? -12.597 -26.876 11.484 1.00 57.84 147 PRO A CA 1
ATOM 1143 C C . PRO A 1 147 ? -12.087 -25.756 10.584 1.00 57.84 147 PRO A C 1
ATOM 1145 O O . PRO A 1 147 ? -12.687 -24.679 10.499 1.00 57.84 147 PRO A O 1
ATOM 1148 N N . SER A 1 148 ? -10.931 -25.984 9.966 1.00 67.44 148 SER A N 1
ATOM 1149 C CA . SER A 1 148 ? -10.391 -25.024 9.019 1.00 67.44 148 SER A CA 1
ATOM 1150 C C . SER A 1 148 ? -11.327 -24.930 7.813 1.00 67.44 148 SER A C 1
ATOM 1152 O O . SER A 1 148 ? -12.074 -25.858 7.505 1.00 67.44 148 SER A O 1
ATOM 1154 N N . LEU A 1 149 ? -11.285 -23.805 7.100 1.00 65.00 149 LEU A N 1
ATOM 1155 C CA . LEU A 1 149 ? -12.095 -23.605 5.891 1.00 65.00 149 LEU A CA 1
ATOM 1156 C C . LEU A 1 149 ? -11.830 -24.711 4.844 1.00 65.00 149 LEU A C 1
ATOM 1158 O O . LEU A 1 149 ? -12.727 -25.094 4.100 1.00 65.00 149 LEU A O 1
ATOM 1162 N N . PHE A 1 150 ? -10.620 -25.280 4.847 1.00 58.59 150 PHE A N 1
ATOM 1163 C CA . PHE A 1 150 ? -10.248 -26.429 4.022 1.00 58.59 150 PHE A CA 1
ATOM 1164 C C . PHE A 1 150 ? -10.897 -27.739 4.488 1.00 58.59 150 PHE A C 1
ATOM 1166 O O . PHE A 1 150 ? -11.374 -28.494 3.645 1.00 58.59 150 PHE A O 1
ATOM 1173 N N . ASP A 1 151 ? -10.985 -27.989 5.798 1.00 68.94 151 ASP A N 1
ATOM 1174 C CA . ASP A 1 151 ? -11.681 -29.171 6.332 1.00 68.94 151 ASP A CA 1
ATOM 1175 C C . ASP A 1 151 ? -13.179 -29.123 6.004 1.00 68.94 151 ASP A C 1
ATOM 1177 O O . ASP A 1 151 ? -13.769 -30.136 5.633 1.00 68.94 151 ASP A O 1
ATOM 1181 N N . ALA A 1 152 ? -13.781 -27.929 6.061 1.00 67.44 152 ALA A N 1
ATOM 1182 C CA . ALA A 1 152 ? -15.174 -27.718 5.675 1.00 67.44 152 ALA A CA 1
ATOM 1183 C C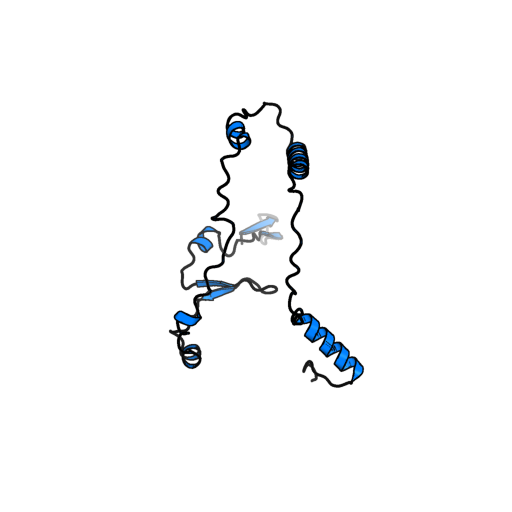 . ALA A 1 152 ? -15.418 -28.003 4.181 1.00 67.44 152 ALA A C 1
ATOM 1185 O O . ALA A 1 152 ? -16.442 -28.589 3.837 1.00 67.44 152 ALA A O 1
ATOM 1186 N N . LEU A 1 153 ? -14.473 -27.642 3.303 1.00 64.62 153 LEU A N 1
ATOM 1187 C CA . LEU A 1 153 ? -14.571 -27.908 1.864 1.00 64.62 153 LEU A CA 1
ATOM 1188 C C . LEU A 1 153 ? -14.478 -29.406 1.546 1.00 64.62 153 LEU A C 1
ATOM 1190 O O . LEU A 1 153 ? -15.272 -29.926 0.770 1.00 64.62 153 LEU A O 1
ATOM 1194 N N . VAL A 1 154 ? -13.530 -30.108 2.173 1.00 73.06 154 VAL A N 1
ATOM 1195 C CA . VAL A 1 154 ? -13.342 -31.558 1.987 1.00 73.06 154 VAL A CA 1
ATOM 1196 C C . VAL A 1 154 ? -14.541 -32.339 2.522 1.00 73.06 154 VAL A C 1
ATOM 1198 O O . VAL A 1 154 ? -14.966 -33.335 1.932 1.00 73.06 154 VAL A O 1
ATOM 1201 N N . GLN A 1 155 ? -15.112 -31.878 3.635 1.00 66.56 155 GLN A N 1
ATOM 1202 C CA . GLN A 1 155 ? -16.306 -32.479 4.208 1.00 66.56 155 GLN A CA 1
ATOM 1203 C C . GLN A 1 155 ? -17.552 -32.214 3.355 1.00 66.56 155 GLN A C 1
ATOM 1205 O O . GLN A 1 155 ? -18.384 -33.112 3.245 1.00 66.56 155 GLN A O 1
ATOM 1210 N N . ALA A 1 156 ? -17.661 -31.039 2.720 1.00 59.53 156 ALA A N 1
ATOM 1211 C CA . ALA A 1 156 ? -18.713 -30.750 1.747 1.00 59.53 156 ALA A CA 1
ATOM 1212 C C . ALA A 1 156 ? -18.603 -31.667 0.517 1.00 59.53 156 ALA A C 1
ATOM 1214 O O . ALA A 1 156 ? -19.563 -32.367 0.222 1.00 59.53 156 ALA A O 1
ATOM 1215 N N . ASP A 1 157 ? -17.426 -31.770 -0.109 1.00 63.75 157 ASP A N 1
ATOM 1216 C CA . ASP A 1 157 ? -17.180 -32.627 -1.287 1.00 63.75 157 ASP A CA 1
ATOM 1217 C C . ASP A 1 157 ? -17.461 -34.118 -0.997 1.00 63.75 157 ASP A C 1
ATOM 1219 O O . ASP A 1 157 ? -18.120 -34.825 -1.760 1.00 63.75 157 ASP A O 1
ATOM 1223 N N . SER A 1 158 ? -17.074 -34.597 0.190 1.00 64.88 158 SER A N 1
ATOM 1224 C CA . SER A 1 158 ? -17.386 -35.970 0.622 1.00 64.88 158 SER A CA 1
ATOM 1225 C C . SER A 1 158 ? -18.896 -36.210 0.796 1.00 64.88 158 SER A C 1
ATOM 1227 O O . SER A 1 158 ? -19.385 -37.319 0.570 1.00 64.88 158 SER A O 1
ATOM 1229 N N . LEU A 1 159 ? -19.648 -35.182 1.204 1.00 58.78 159 LEU A N 1
ATOM 1230 C CA . LEU A 1 159 ? -21.106 -35.222 1.349 1.00 58.78 159 LEU A CA 1
ATOM 1231 C C . LEU A 1 159 ? -21.818 -35.175 -0.006 1.00 58.78 159 LEU A C 1
ATOM 1233 O O . LEU A 1 159 ? -22.807 -35.889 -0.185 1.00 58.78 159 LEU A O 1
ATOM 1237 N N . GLU A 1 160 ? -21.299 -34.411 -0.967 1.00 60.44 160 GLU A N 1
ATOM 1238 C CA . GLU A 1 160 ? -21.796 -34.400 -2.348 1.00 60.44 160 GLU A CA 1
ATOM 1239 C C . GLU A 1 160 ? -21.650 -35.784 -2.989 1.00 60.44 160 GLU A C 1
ATOM 1241 O O . GLU A 1 160 ? -22.606 -36.309 -3.558 1.00 60.44 160 GLU A O 1
ATOM 1246 N N . GLN A 1 161 ? -20.498 -36.439 -2.816 1.00 64.44 161 GLN A N 1
ATOM 1247 C CA . GLN A 1 161 ? -20.254 -37.783 -3.355 1.00 64.44 161 GLN A CA 1
ATOM 1248 C C . GLN A 1 161 ? -21.163 -38.852 -2.733 1.00 64.44 161 GLN A C 1
ATOM 1250 O O . GLN A 1 161 ? -21.536 -39.817 -3.402 1.00 64.44 161 GLN A O 1
ATOM 1255 N N . ALA A 1 162 ? -21.541 -38.687 -1.463 1.00 66.19 162 ALA A N 1
ATOM 1256 C CA . ALA A 1 162 ? -22.398 -39.634 -0.755 1.00 66.19 162 ALA A CA 1
ATOM 1257 C C . ALA A 1 162 ? -23.899 -39.416 -1.011 1.00 66.19 162 ALA A C 1
ATOM 1259 O O . ALA A 1 162 ? -24.670 -40.374 -0.956 1.00 66.19 162 ALA A O 1
ATOM 1260 N N . THR A 1 163 ? -24.327 -38.173 -1.252 1.00 68.00 163 THR A N 1
ATOM 1261 C CA . THR A 1 163 ? -25.755 -37.804 -1.310 1.00 68.00 163 THR A CA 1
ATOM 1262 C C . THR A 1 163 ? -26.224 -37.321 -2.682 1.00 68.00 163 THR A C 1
ATOM 1264 O O . THR A 1 163 ? -27.428 -37.284 -2.925 1.00 68.00 163 THR A O 1
ATOM 1267 N N . GLY A 1 164 ? -25.303 -36.987 -3.591 1.00 61.88 164 GLY A N 1
ATOM 1268 C CA . GLY A 1 164 ? -25.593 -36.478 -4.935 1.00 61.88 164 GLY A CA 1
ATOM 1269 C C . GLY A 1 164 ? -26.165 -35.056 -4.969 1.00 61.88 164 GLY A C 1
ATOM 1270 O O . GLY A 1 164 ? -26.651 -34.629 -6.014 1.00 61.88 164 GLY A O 1
ATOM 1271 N N . ILE A 1 165 ? -26.150 -34.339 -3.843 1.00 63.09 165 ILE A N 1
ATOM 1272 C CA . ILE A 1 165 ? -26.669 -32.973 -3.712 1.00 63.09 165 ILE A CA 1
ATOM 1273 C C . ILE A 1 165 ? -25.477 -32.014 -3.747 1.00 63.09 165 ILE A C 1
ATOM 1275 O O . ILE A 1 165 ? -24.611 -32.123 -2.887 1.00 63.09 165 ILE A O 1
ATOM 1279 N N . ASP A 1 166 ? -25.443 -31.094 -4.716 1.00 66.19 166 ASP A N 1
ATOM 1280 C CA . ASP A 1 166 ? -24.418 -30.042 -4.836 1.00 66.19 166 ASP A CA 1
ATOM 1281 C C . ASP A 1 166 ? -24.604 -28.991 -3.729 1.00 66.19 166 ASP A C 1
ATOM 1283 O O . ASP A 1 166 ? -25.645 -28.336 -3.627 1.00 66.19 166 ASP A O 1
ATOM 1287 N N . LEU A 1 167 ? -23.590 -28.864 -2.879 1.00 59.62 167 LEU A N 1
ATOM 1288 C CA . LEU A 1 167 ? -23.502 -27.932 -1.758 1.00 59.62 167 LEU A CA 1
ATOM 1289 C C . LEU A 1 167 ? -22.427 -26.858 -1.993 1.00 59.62 167 LEU A C 1
ATOM 1291 O O . LEU A 1 167 ? -22.372 -25.877 -1.249 1.00 59.62 167 LEU A O 1
ATOM 1295 N N . THR A 1 168 ? -21.581 -27.025 -3.011 1.00 61.12 168 THR A N 1
ATOM 1296 C CA . THR A 1 168 ? -20.532 -26.082 -3.411 1.00 61.12 168 THR A CA 1
ATOM 1297 C C . THR A 1 168 ? -21.044 -24.993 -4.353 1.00 61.12 168 THR A C 1
ATOM 1299 O O . THR A 1 168 ? -20.362 -23.984 -4.535 1.00 61.12 168 THR A O 1
ATOM 1302 N N . GLY A 1 169 ? -22.260 -25.145 -4.891 1.00 59.12 169 GLY A N 1
ATOM 1303 C CA . GLY A 1 169 ? -22.928 -24.132 -5.713 1.00 59.12 169 GLY A CA 1
ATOM 1304 C C . GLY A 1 169 ? -22.255 -23.927 -7.070 1.00 59.12 169 GLY A C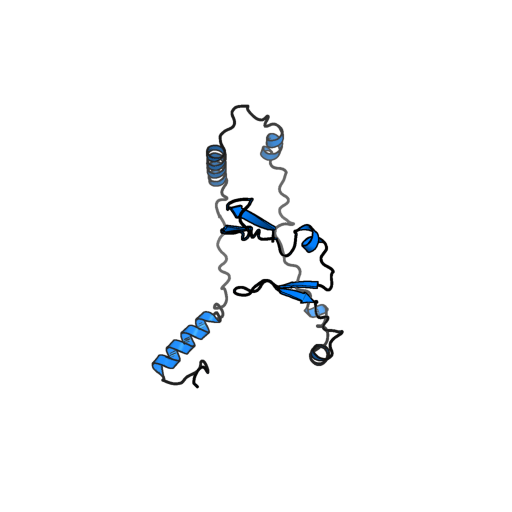 1
ATOM 1305 O O . GLY A 1 169 ? -22.379 -22.854 -7.659 1.00 59.12 169 GLY A O 1
ATOM 1306 N N . ASN A 1 170 ? -21.519 -24.936 -7.540 1.00 60.66 170 ASN A N 1
ATOM 1307 C CA . ASN A 1 170 ? -20.767 -24.899 -8.793 1.00 60.66 170 ASN A CA 1
ATOM 1308 C C . ASN A 1 170 ? -21.532 -25.527 -9.975 1.00 60.66 170 ASN A C 1
ATOM 1310 O O . ASN A 1 170 ? -21.008 -25.577 -11.091 1.00 60.66 170 ASN A O 1
ATOM 1314 N N . GLY A 1 171 ? -22.762 -25.998 -9.765 1.00 53.03 171 GLY A N 1
ATOM 1315 C CA . GLY A 1 171 ? -23.667 -26.440 -10.820 1.00 53.03 171 GLY A CA 1
ATOM 1316 C C . GLY A 1 171 ? -24.251 -25.285 -11.645 1.00 53.03 171 GLY A C 1
ATOM 1317 O O . GLY A 1 171 ? -25.008 -24.483 -11.111 1.00 53.03 171 GLY A O 1
ATOM 1318 N N . GLN A 1 172 ? -23.874 -25.269 -12.935 1.00 50.16 172 GLN A N 1
ATOM 1319 C CA . GLN A 1 172 ? -24.481 -24.623 -14.129 1.00 50.16 172 GLN A CA 1
ATOM 1320 C C . GLN A 1 172 ? -25.431 -23.430 -13.923 1.00 50.16 172 GLN A C 1
ATOM 1322 O O . GLN A 1 172 ? -26.587 -23.643 -13.496 1.00 50.16 172 GLN A O 1
#